Protein AF-A0A3B9HFG7-F1 (afdb_monomer_lite)

Secondary structure (DSSP, 8-state):
--SS---TT-TTHHHHHHHHHHHHHHHHHHHHHS---TT---HHHHHHHHHHHHHHHHHHHH-

pLDDT: mean 89.37, std 8.91, range [57.97, 97.94]

Structure (mmCIF, N/CA/C/O backbone):
data_AF-A0A3B9HFG7-F1
#
_entry.id   AF-A0A3B9HFG7-F1
#
loop_
_atom_site.group_PDB
_atom_site.id
_atom_site.type_symbol
_atom_site.label_atom_id
_atom_site.label_alt_id
_atom_site.label_comp_id
_atom_site.label_asym_id
_atom_site.label_entity_id
_atom_site.label_seq_id
_atom_site.pdbx_PDB_ins_code
_atom_site.Cartn_x
_atom_site.Cartn_y
_atom_site.Cartn_z
_atom_site.occupancy
_atom_site.B_iso_or_equiv
_atom_site.auth_seq_id
_atom_site.auth_comp_id
_atom_site.auth_asym_id
_atom_site.auth_atom_id
_atom_site.pdbx_PDB_model_num
ATOM 1 N N . MET A 1 1 ? 0.412 -0.800 -13.093 1.00 57.97 1 MET A N 1
ATOM 2 C CA . MET A 1 1 ? 1.356 0.293 -13.416 1.00 57.97 1 MET A CA 1
ATOM 3 C C . MET A 1 1 ? 1.760 0.929 -12.103 1.00 57.97 1 MET A C 1
ATOM 5 O O . MET A 1 1 ? 0.870 1.268 -11.343 1.00 57.97 1 MET A O 1
ATOM 9 N N . SER A 1 2 ? 3.057 0.999 -11.810 1.00 66.75 2 SER A N 1
ATOM 10 C CA . SER A 1 2 ? 3.583 1.574 -10.565 1.00 66.75 2 SER A CA 1
ATOM 11 C C . SER A 1 2 ? 3.720 3.085 -10.632 1.00 66.75 2 SER A C 1
ATOM 13 O O . SER A 1 2 ? 3.916 3.635 -11.71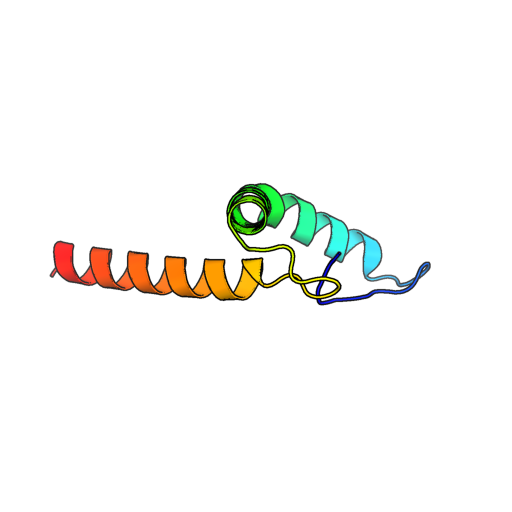5 1.00 66.75 2 SER A O 1
ATOM 15 N N . TRP A 1 3 ? 3.746 3.731 -9.468 1.00 67.81 3 TRP A N 1
ATOM 16 C CA . TRP A 1 3 ? 4.320 5.069 -9.303 1.00 67.81 3 TRP A CA 1
ATOM 17 C C . TRP A 1 3 ? 5.804 5.130 -9.651 1.00 67.81 3 TRP A C 1
ATOM 19 O O . TRP A 1 3 ? 6.282 6.159 -10.120 1.00 67.81 3 TRP A O 1
ATOM 29 N N . ILE A 1 4 ? 6.521 4.019 -9.478 1.00 72.94 4 ILE A N 1
ATOM 30 C CA . ILE A 1 4 ? 7.940 3.921 -9.793 1.00 72.94 4 ILE A CA 1
ATOM 31 C C . ILE A 1 4 ? 8.081 3.292 -11.176 1.00 72.94 4 ILE A C 1
ATOM 33 O O . ILE A 1 4 ? 8.019 2.073 -11.352 1.00 72.94 4 ILE A O 1
ATOM 37 N N . LYS A 1 5 ? 8.262 4.138 -12.187 1.00 75.38 5 LYS A N 1
ATOM 38 C CA . LYS A 1 5 ? 8.602 3.683 -13.535 1.00 75.38 5 LYS A CA 1
ATOM 39 C C . LYS A 1 5 ? 10.102 3.445 -13.605 1.00 75.38 5 LYS A C 1
ATOM 41 O O . LYS A 1 5 ? 10.880 4.389 -13.528 1.00 75.38 5 LYS A O 1
ATOM 46 N N . VAL A 1 6 ? 10.495 2.190 -13.776 1.00 76.69 6 VAL A N 1
ATOM 47 C CA . VAL A 1 6 ? 11.893 1.825 -14.007 1.00 76.69 6 VAL A CA 1
ATOM 48 C C . VAL A 1 6 ? 12.049 1.283 -15.415 1.00 76.69 6 VAL A C 1
ATOM 50 O O . VAL A 1 6 ? 11.277 0.430 -15.852 1.00 76.69 6 VAL A O 1
ATOM 53 N N . GLY A 1 7 ? 13.015 1.852 -16.137 1.00 79.44 7 GLY A N 1
ATOM 54 C CA . GLY A 1 7 ? 13.267 1.536 -17.535 1.00 79.44 7 GLY A CA 1
ATOM 55 C C . GLY A 1 7 ? 13.752 0.094 -17.735 1.00 79.44 7 GLY A C 1
ATOM 56 O O . GLY A 1 7 ? 14.385 -0.477 -16.836 1.00 79.44 7 GLY A O 1
ATOM 57 N N . PRO A 1 8 ? 13.490 -0.501 -18.913 1.00 73.94 8 PRO A N 1
ATOM 58 C CA . PRO A 1 8 ? 14.070 -1.786 -19.285 1.00 73.94 8 PRO A CA 1
ATOM 59 C C . PRO A 1 8 ? 15.601 -1.720 -19.187 1.00 73.94 8 PRO A C 1
ATOM 61 O O . PRO A 1 8 ? 16.205 -0.762 -19.660 1.00 73.94 8 PRO A O 1
ATOM 64 N N . GLY A 1 9 ? 16.226 -2.714 -18.549 1.00 82.31 9 GLY A N 1
ATOM 65 C CA . GLY A 1 9 ? 17.686 -2.781 -18.380 1.00 82.31 9 GLY A CA 1
ATOM 66 C C . GLY A 1 9 ? 18.242 -2.139 -17.104 1.00 82.31 9 GLY A C 1
ATOM 67 O O . GLY A 1 9 ? 19.441 -2.224 -16.859 1.00 82.31 9 GLY A O 1
ATOM 68 N N . SER A 1 10 ? 17.403 -1.539 -16.253 1.00 87.50 10 SER A N 1
ATOM 69 C CA . SER A 1 10 ? 17.861 -1.057 -14.945 1.00 87.50 10 SER A CA 1
ATOM 70 C C . SER A 1 10 ? 18.221 -2.221 -14.003 1.00 87.50 10 SER A C 1
ATOM 72 O O . SER A 1 10 ? 17.444 -3.178 -13.896 1.00 87.50 10 SER A O 1
ATOM 74 N N . PRO A 1 11 ? 19.324 -2.123 -13.233 1.00 88.12 11 PRO A N 1
ATOM 75 C CA . PRO 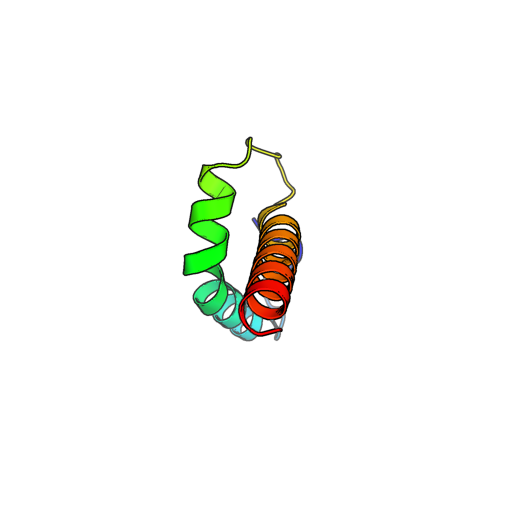A 1 11 ? 19.695 -3.141 -12.246 1.00 88.12 11 PRO A CA 1
ATOM 76 C C . PRO A 1 11 ? 18.666 -3.290 -11.111 1.00 88.12 11 PRO A C 1
ATOM 78 O O . PRO A 1 11 ? 18.678 -4.289 -10.400 1.00 88.12 11 PRO A O 1
ATOM 81 N N . PHE A 1 12 ? 17.739 -2.337 -10.951 1.00 87.44 12 PHE A N 1
ATOM 82 C CA . PHE A 1 12 ? 16.710 -2.358 -9.906 1.00 87.44 12 PHE A CA 1
ATOM 83 C C . PHE A 1 12 ? 15.445 -3.143 -10.283 1.00 87.44 12 PHE A C 1
ATOM 85 O O . PHE A 1 12 ? 14.581 -3.356 -9.431 1.00 87.44 12 PHE A O 1
ATOM 92 N N . VAL A 1 13 ? 15.313 -3.601 -11.535 1.00 88.44 13 VAL A N 1
ATOM 93 C CA . VAL A 1 13 ? 14.129 -4.348 -11.999 1.00 88.44 13 VAL A CA 1
ATOM 94 C C . VAL A 1 13 ? 13.841 -5.601 -11.153 1.00 88.44 13 VAL A C 1
ATOM 96 O O . VAL A 1 13 ? 12.674 -5.793 -10.799 1.00 88.44 13 VAL A O 1
ATOM 99 N N . PRO A 1 14 ? 14.827 -6.446 -10.782 1.00 90.88 14 PRO A N 1
ATOM 100 C CA . PRO A 1 14 ? 14.567 -7.618 -9.943 1.00 90.88 14 PRO A CA 1
ATOM 101 C C . PRO A 1 14 ? 14.037 -7.246 -8.553 1.00 90.88 14 PRO A C 1
ATOM 103 O O . PRO A 1 14 ? 13.056 -7.829 -8.092 1.00 90.88 14 PRO A O 1
ATOM 106 N N . LEU A 1 15 ? 14.628 -6.227 -7.920 1.00 90.94 15 LEU A N 1
ATOM 107 C CA . LEU A 1 15 ? 14.201 -5.742 -6.607 1.00 90.94 15 LEU A CA 1
ATOM 108 C C . LEU A 1 15 ? 12.769 -5.196 -6.652 1.00 90.94 15 LEU A C 1
ATOM 110 O O . LEU A 1 15 ? 11.952 -5.513 -5.792 1.00 90.94 15 LEU A O 1
ATOM 114 N N . LEU A 1 16 ? 12.433 -4.426 -7.686 1.00 89.19 16 LEU A N 1
ATOM 115 C CA . LEU A 1 16 ? 11.079 -3.905 -7.856 1.00 89.19 16 LEU A CA 1
ATOM 116 C C . LEU A 1 16 ? 10.048 -5.008 -8.054 1.00 89.19 16 LEU A C 1
ATOM 118 O O . LEU A 1 16 ? 8.962 -4.915 -7.492 1.00 89.19 16 LEU A O 1
ATOM 122 N N . ARG A 1 17 ? 10.378 -6.062 -8.808 1.00 89.88 17 ARG A N 1
ATOM 123 C CA . ARG A 1 17 ? 9.494 -7.228 -8.961 1.00 89.88 17 ARG A CA 1
ATOM 124 C C . ARG A 1 17 ? 9.252 -7.930 -7.632 1.00 89.88 17 ARG A C 1
ATOM 126 O O . ARG A 1 17 ? 8.119 -8.313 -7.367 1.00 89.88 17 ARG A O 1
ATOM 133 N N . LEU A 1 18 ? 10.287 -8.060 -6.803 1.00 93.50 18 LEU A N 1
ATOM 134 C CA . LEU A 1 18 ? 10.159 -8.636 -5.467 1.00 93.50 18 LEU A CA 1
ATOM 135 C C . LEU A 1 18 ? 9.242 -7.786 -4.579 1.00 93.50 18 LEU A C 1
ATOM 137 O O . LEU A 1 18 ? 8.294 -8.314 -4.004 1.00 93.50 18 LEU A O 1
ATOM 141 N N . ILE A 1 19 ? 9.470 -6.470 -4.520 1.00 92.06 19 ILE A N 1
ATOM 142 C CA . ILE A 1 19 ? 8.612 -5.545 -3.762 1.00 92.06 19 ILE A CA 1
ATOM 143 C C . ILE A 1 19 ? 7.164 -5.644 -4.255 1.00 92.06 19 ILE A C 1
ATOM 145 O O . ILE A 1 19 ? 6.238 -5.724 -3.448 1.00 92.06 19 ILE A O 1
ATOM 149 N N . TYR A 1 20 ? 6.960 -5.699 -5.573 1.00 91.06 20 TYR A N 1
ATOM 150 C CA . TYR A 1 20 ? 5.639 -5.894 -6.161 1.00 91.06 20 TYR A CA 1
ATOM 151 C C . TYR A 1 20 ? 4.996 -7.208 -5.730 1.00 91.06 20 TYR A C 1
ATOM 153 O O . TYR A 1 20 ? 3.856 -7.198 -5.286 1.00 91.06 20 TYR A O 1
ATOM 161 N N . ALA A 1 21 ? 5.715 -8.326 -5.808 1.00 94.00 21 ALA A N 1
ATOM 162 C CA . ALA A 1 21 ? 5.184 -9.632 -5.434 1.00 94.00 21 ALA A CA 1
ATOM 163 C C . ALA A 1 21 ? 4.746 -9.687 -3.960 1.00 94.00 21 ALA A C 1
ATOM 165 O O . ALA A 1 21 ? 3.718 -10.282 -3.650 1.00 94.00 21 ALA A O 1
ATOM 166 N N . ILE A 1 22 ? 5.495 -9.031 -3.070 1.00 95.56 22 ILE A N 1
ATOM 167 C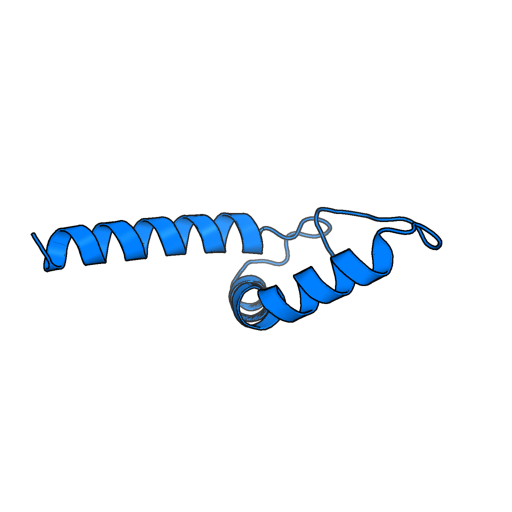 CA . ILE A 1 22 ? 5.181 -8.967 -1.635 1.00 95.56 22 ILE A CA 1
ATOM 168 C C . ILE A 1 22 ? 3.984 -8.044 -1.375 1.00 95.56 22 ILE A C 1
ATOM 170 O O . ILE A 1 22 ? 3.128 -8.353 -0.550 1.00 95.56 22 ILE A O 1
ATOM 174 N N . THR A 1 23 ? 3.904 -6.908 -2.069 1.00 93.56 23 THR A N 1
ATOM 175 C CA . THR A 1 23 ? 2.873 -5.893 -1.803 1.00 93.56 23 THR A CA 1
ATOM 176 C C . THR A 1 23 ? 1.556 -6.148 -2.537 1.00 93.56 23 THR A C 1
ATOM 178 O O . THR A 1 23 ? 0.505 -5.726 -2.057 1.00 93.56 23 THR A O 1
ATOM 181 N N . GLU A 1 24 ? 1.563 -6.868 -3.660 1.00 94.38 24 GLU A N 1
ATOM 182 C CA . GLU A 1 24 ? 0.379 -7.085 -4.501 1.00 94.38 24 GLU A CA 1
ATOM 183 C C . GLU A 1 24 ? -0.791 -7.805 -3.800 1.00 94.38 24 GLU A C 1
ATOM 185 O O . GLU A 1 24 ? -1.928 -7.406 -4.049 1.00 94.38 24 GLU A O 1
ATOM 190 N N . PRO A 1 25 ? -0.599 -8.775 -2.883 1.00 95.69 25 PRO A N 1
ATOM 191 C CA . PRO A 1 25 ? -1.709 -9.351 -2.117 1.00 95.69 25 PRO A CA 1
ATOM 192 C C . PRO A 1 25 ? -2.517 -8.320 -1.314 1.00 95.69 25 PRO A C 1
ATOM 194 O O . PRO A 1 25 ? -3.707 -8.521 -1.091 1.00 95.69 25 PRO A O 1
ATOM 197 N N . ILE A 1 26 ? -1.890 -7.210 -0.909 1.00 95.44 26 ILE A N 1
ATOM 198 C CA . ILE A 1 26 ? -2.528 -6.117 -0.160 1.00 95.44 26 ILE A CA 1
ATOM 199 C C . ILE A 1 26 ? -2.991 -5.013 -1.118 1.00 95.44 26 ILE A C 1
ATOM 201 O O . ILE A 1 26 ? -4.137 -4.567 -1.070 1.00 95.44 26 ILE A O 1
ATOM 205 N N . LEU A 1 27 ? -2.106 -4.575 -2.017 1.00 94.25 27 LEU A N 1
ATOM 206 C CA . LEU A 1 27 ? -2.365 -3.466 -2.934 1.00 94.25 27 LEU A CA 1
ATOM 207 C C . LEU A 1 27 ? -3.365 -3.829 -4.038 1.00 94.25 27 LEU A C 1
ATOM 209 O O . LEU A 1 27 ? -4.166 -2.986 -4.433 1.00 94.25 27 LEU A O 1
ATOM 213 N N . GLY A 1 28 ? -3.360 -5.075 -4.511 1.00 93.81 28 GLY A N 1
ATOM 214 C CA . GLY A 1 28 ? -4.242 -5.575 -5.564 1.00 93.81 28 GLY A CA 1
ATOM 215 C C . GLY A 1 28 ? -5.729 -5.449 -5.210 1.00 93.81 28 GLY A C 1
ATOM 216 O O . GLY A 1 28 ? -6.471 -4.839 -5.985 1.00 93.81 28 GLY A O 1
ATOM 217 N N . PRO A 1 29 ? -6.189 -5.956 -4.049 1.00 94.69 29 PRO A N 1
ATOM 218 C CA . PRO A 1 29 ? -7.561 -5.753 -3.583 1.00 94.69 29 PRO A CA 1
ATOM 219 C C . PRO A 1 29 ? -7.946 -4.276 -3.452 1.00 94.69 29 PRO A C 1
ATOM 221 O O . PRO A 1 29 ? -8.996 -3.879 -3.952 1.00 94.69 29 PRO A O 1
ATOM 224 N N . ILE A 1 30 ? -7.077 -3.444 -2.867 1.00 95.12 30 ILE A N 1
ATOM 225 C CA . ILE A 1 30 ? -7.321 -1.999 -2.722 1.00 95.12 30 ILE A CA 1
ATOM 226 C C . ILE 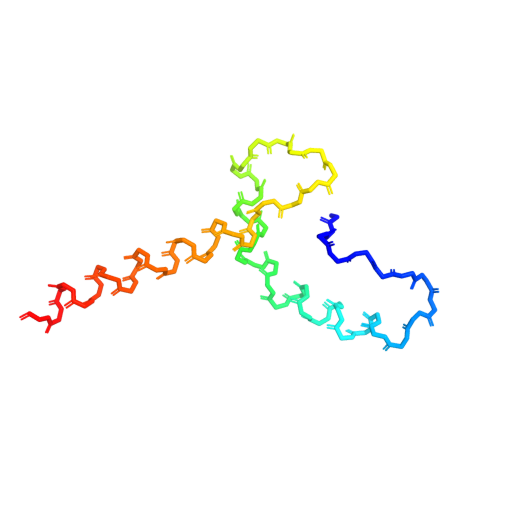A 1 30 ? -7.503 -1.352 -4.100 1.00 95.12 30 ILE A C 1
ATOM 228 O O . ILE A 1 30 ? -8.456 -0.608 -4.326 1.00 95.12 30 ILE A O 1
ATOM 232 N N . ARG A 1 31 ? -6.638 -1.692 -5.062 1.00 93.19 31 ARG A N 1
ATOM 233 C CA . ARG A 1 31 ? -6.696 -1.177 -6.435 1.00 93.19 31 ARG A CA 1
ATOM 234 C C . ARG A 1 31 ? -7.977 -1.576 -7.172 1.00 93.19 31 ARG A C 1
ATOM 236 O O . ARG A 1 31 ? -8.414 -0.833 -8.042 1.00 93.19 31 ARG A O 1
ATOM 243 N N . ARG A 1 32 ? -8.582 -2.725 -6.845 1.00 92.19 32 ARG A N 1
ATOM 244 C CA . ARG A 1 32 ? -9.873 -3.153 -7.422 1.00 92.19 32 ARG A CA 1
ATOM 245 C C . ARG A 1 32 ? -11.056 -2.341 -6.896 1.00 92.19 32 ARG A C 1
ATOM 247 O O . ARG A 1 32 ? -12.047 -2.221 -7.606 1.00 92.19 32 ARG A O 1
ATOM 254 N N . VAL A 1 33 ? -10.958 -1.824 -5.671 1.00 94.44 33 VAL A N 1
ATOM 255 C CA . VAL A 1 33 ? -12.002 -0.999 -5.040 1.00 94.44 33 VAL A CA 1
ATOM 256 C C . VAL A 1 33 ? -11.877 0.465 -5.457 1.00 94.44 33 VAL A C 1
ATOM 258 O O . VAL A 1 33 ? -12.884 1.157 -5.600 1.00 94.44 33 VAL A O 1
ATOM 261 N N . LEU A 1 34 ? -10.650 0.947 -5.666 1.00 90.88 34 LEU A N 1
ATOM 262 C CA . LEU A 1 34 ? -10.416 2.316 -6.105 1.00 90.88 34 LEU A CA 1
ATOM 263 C C . LEU A 1 34 ? -10.921 2.554 -7.538 1.00 90.88 34 LEU A C 1
ATOM 265 O O . LEU A 1 34 ? -10.833 1.666 -8.392 1.00 90.88 34 LEU A O 1
ATOM 269 N N . PRO A 1 35 ? -11.409 3.772 -7.842 1.00 86.25 35 PRO A N 1
ATOM 270 C CA . PRO A 1 35 ? -11.712 4.149 -9.214 1.00 86.25 35 PRO A CA 1
ATOM 271 C C . PRO A 1 35 ? -10.449 4.042 -10.075 1.00 86.25 35 PRO A C 1
ATOM 273 O O . PRO A 1 35 ? -9.331 4.240 -9.598 1.00 86.25 35 PRO A O 1
ATOM 276 N N . LYS A 1 36 ? -10.618 3.751 -11.369 1.00 81.44 36 LYS A N 1
ATOM 277 C CA . LYS A 1 36 ? -9.495 3.671 -12.312 1.00 81.44 36 LYS A CA 1
ATOM 278 C C . LYS A 1 36 ? -8.834 5.046 -12.445 1.00 81.44 36 LYS A C 1
ATOM 280 O O . LYS A 1 36 ? -9.286 5.890 -13.208 1.00 81.44 36 LYS A O 1
ATOM 285 N N . THR A 1 37 ? -7.732 5.251 -11.738 1.00 78.69 37 THR A N 1
ATOM 286 C CA . THR A 1 37 ? -7.001 6.525 -11.633 1.00 78.69 37 THR A CA 1
ATOM 287 C C . THR A 1 37 ? -6.012 6.771 -12.780 1.00 78.69 37 THR A C 1
ATOM 289 O O . THR A 1 37 ? -5.049 7.529 -12.654 1.00 78.69 37 THR A O 1
ATOM 292 N N . GLY A 1 38 ? -6.240 6.134 -13.932 1.00 77.44 38 GLY A N 1
ATOM 293 C CA . GLY A 1 38 ? -5.380 6.252 -15.106 1.00 77.44 38 GLY A CA 1
ATOM 294 C C . GLY A 1 38 ? -3.962 5.734 -14.846 1.00 77.44 38 GLY A C 1
ATOM 295 O O . GLY A 1 38 ? -3.763 4.559 -14.546 1.00 77.44 38 GLY A O 1
ATOM 296 N N . MET A 1 39 ? -2.961 6.603 -15.008 1.00 76.50 39 MET A N 1
ATOM 297 C CA . MET A 1 39 ? -1.538 6.240 -14.949 1.00 76.50 39 MET A CA 1
ATOM 298 C C . MET A 1 39 ? -0.990 6.075 -13.521 1.00 76.50 39 MET A C 1
ATOM 300 O O . MET A 1 39 ? 0.067 5.468 -13.345 1.00 76.50 39 MET A O 1
ATOM 304 N N . PHE A 1 40 ? -1.683 6.609 -12.515 1.00 83.44 40 PHE A N 1
ATOM 305 C CA . PHE A 1 40 ? -1.223 6.615 -11.128 1.00 83.44 40 PHE A CA 1
ATOM 306 C C . PHE A 1 40 ? -1.942 5.544 -10.312 1.00 83.44 40 PHE A C 1
ATOM 308 O O . PHE A 1 40 ? -3.159 5.424 -10.380 1.00 83.44 40 PHE A O 1
ATOM 315 N N . ASP A 1 41 ? -1.195 4.790 -9.512 1.00 87.38 41 ASP A N 1
ATOM 316 C CA . ASP A 1 41 ? -1.713 3.748 -8.625 1.00 87.38 41 ASP A CA 1
ATOM 317 C C . ASP A 1 41 ? -1.826 4.233 -7.176 1.00 87.38 41 ASP A C 1
ATOM 319 O O . ASP A 1 41 ? -0.856 4.157 -6.438 1.00 87.38 41 ASP A O 1
ATOM 323 N N . PHE A 1 42 ? -2.988 4.731 -6.746 1.00 91.25 42 PHE A N 1
ATOM 324 C CA . PHE A 1 42 ? -3.165 5.265 -5.384 1.00 91.25 42 PHE A CA 1
ATOM 325 C C . PHE A 1 42 ? -3.281 4.218 -4.272 1.00 91.25 42 PHE A C 1
ATOM 327 O O . PHE A 1 42 ? -3.370 4.587 -3.097 1.00 91.25 42 PHE A O 1
ATOM 334 N N . SER A 1 43 ? -3.210 2.924 -4.599 1.00 92.69 43 SER A N 1
ATOM 335 C CA . SER A 1 43 ? -3.306 1.864 -3.597 1.00 92.69 43 SER A CA 1
ATOM 336 C C . SER A 1 43 ? -2.254 1.940 -2.476 1.00 92.69 43 SER A C 1
ATOM 338 O O . SER A 1 43 ? -2.631 1.623 -1.349 1.00 92.69 43 SER A O 1
ATOM 340 N N . PRO A 1 44 ? -0.985 2.371 -2.683 1.00 92.38 44 PRO A N 1
ATOM 341 C CA . PRO A 1 44 ? -0.007 2.445 -1.597 1.00 92.38 44 PRO A CA 1
ATOM 342 C C . PRO A 1 44 ? -0.361 3.492 -0.536 1.00 92.38 44 PRO A C 1
ATOM 344 O O . PRO A 1 44 ? -0.283 3.190 0.650 1.00 92.38 44 PRO A O 1
ATOM 347 N N . ILE A 1 45 ? -0.803 4.696 -0.934 1.00 94.38 45 ILE A N 1
ATOM 348 C CA . ILE A 1 45 ? -1.248 5.722 0.031 1.00 94.38 45 ILE A CA 1
ATOM 349 C C . ILE A 1 45 ? -2.446 5.203 0.825 1.00 94.38 45 ILE A C 1
ATOM 351 O O . ILE A 1 45 ? -2.469 5.314 2.046 1.00 94.38 45 ILE A O 1
ATOM 355 N N . VAL A 1 46 ? -3.421 4.592 0.150 1.00 95.19 46 VAL A N 1
ATOM 356 C CA . VAL A 1 46 ? -4.607 4.048 0.821 1.00 95.19 46 VAL A CA 1
ATOM 357 C C . VAL A 1 46 ? -4.231 2.931 1.795 1.00 95.19 46 VAL A C 1
ATOM 359 O O . VAL A 1 46 ? -4.734 2.914 2.914 1.00 95.19 46 VAL A O 1
ATOM 362 N N . ALA A 1 47 ? -3.303 2.044 1.425 1.00 95.38 47 ALA A N 1
ATOM 363 C CA . ALA A 1 47 ? -2.800 1.008 2.323 1.00 95.38 47 ALA A CA 1
ATOM 364 C C . ALA A 1 47 ? -2.148 1.599 3.585 1.00 95.38 47 ALA A C 1
ATOM 366 O O . ALA A 1 47 ? -2.406 1.113 4.684 1.00 95.38 47 ALA A O 1
ATOM 367 N N . LEU A 1 48 ? -1.356 2.670 3.448 1.00 96.56 48 LEU A N 1
ATOM 368 C CA . LEU A 1 48 ? -0.740 3.360 4.587 1.00 96.56 48 LEU A CA 1
ATOM 369 C C . LEU A 1 48 ? -1.784 3.999 5.512 1.00 96.56 48 LEU A C 1
ATOM 371 O O . LEU A 1 48 ? -1.673 3.874 6.728 1.00 96.56 48 LEU A O 1
ATOM 375 N N . LEU A 1 49 ? -2.819 4.631 4.952 1.00 97.75 49 LEU A N 1
ATOM 376 C CA . LEU A 1 49 ? -3.913 5.209 5.740 1.00 97.75 49 LEU A CA 1
ATOM 377 C C . LEU A 1 49 ? -4.705 4.134 6.497 1.00 97.75 49 LEU A C 1
ATOM 379 O O . LEU A 1 49 ? -5.049 4.326 7.661 1.00 97.75 49 LEU A O 1
ATOM 383 N N . LEU A 1 50 ? -4.966 2.988 5.860 1.00 96.88 50 LEU A N 1
ATOM 384 C CA . LEU A 1 50 ? -5.624 1.852 6.508 1.00 96.88 50 LEU A CA 1
ATOM 385 C C . LEU A 1 50 ? -4.764 1.264 7.631 1.00 96.88 50 LEU A C 1
ATOM 387 O O . LEU A 1 50 ? -5.289 0.950 8.695 1.00 96.88 50 LEU A O 1
ATOM 391 N N . LEU A 1 51 ? -3.451 1.149 7.422 1.00 96.50 51 LEU A N 1
ATOM 392 C CA . LEU A 1 51 ? -2.514 0.704 8.455 1.00 96.50 51 LEU A CA 1
ATOM 393 C C . LEU A 1 51 ? -2.489 1.657 9.656 1.00 96.50 51 LEU A C 1
ATOM 395 O O . LEU A 1 51 ? -2.545 1.186 10.791 1.00 96.50 51 LEU A O 1
ATOM 399 N N . ASP A 1 52 ? -2.457 2.975 9.428 1.00 97.94 52 ASP A N 1
ATOM 400 C CA . ASP A 1 52 ? -2.519 3.969 10.511 1.00 97.94 52 ASP A CA 1
ATOM 401 C C . ASP A 1 52 ? -3.844 3.880 11.282 1.00 97.94 52 ASP A C 1
ATOM 403 O O . ASP A 1 52 ? -3.860 3.898 12.513 1.00 97.94 52 ASP A O 1
ATOM 407 N N . LEU A 1 53 ? -4.962 3.697 10.572 1.00 97.69 53 LEU A N 1
ATOM 408 C CA . LEU A 1 53 ? -6.269 3.507 11.196 1.00 97.69 53 LEU A CA 1
ATOM 409 C C . LEU A 1 53 ? -6.310 2.240 12.064 1.00 97.69 53 LEU A C 1
ATOM 411 O O . LEU A 1 53 ? -6.758 2.299 13.208 1.00 97.69 53 LEU A O 1
ATOM 415 N N . ILE A 1 54 ? -5.824 1.108 11.544 1.00 97.62 54 ILE A N 1
ATOM 416 C CA . ILE A 1 54 ? -5.750 -0.160 12.285 1.00 97.62 54 ILE A CA 1
ATOM 417 C C . ILE A 1 54 ? -4.882 0.009 13.531 1.00 97.62 54 ILE A C 1
ATOM 419 O O . ILE A 1 54 ? -5.291 -0.393 14.618 1.00 97.62 54 ILE A O 1
ATOM 423 N N . ARG A 1 55 ? -3.717 0.651 13.397 1.00 97.50 55 ARG A N 1
ATOM 424 C CA . ARG A 1 55 ? -2.821 0.939 14.518 1.00 97.50 55 ARG A CA 1
ATOM 425 C C . ARG A 1 55 ? -3.534 1.721 15.622 1.00 97.50 55 ARG A C 1
ATOM 427 O O . ARG A 1 55 ? -3.524 1.279 16.766 1.00 97.50 55 ARG A O 1
ATOM 434 N N . ARG A 1 56 ? -4.195 2.833 15.284 1.00 97.69 56 ARG A N 1
ATOM 435 C CA . ARG A 1 56 ? -4.939 3.653 16.260 1.00 97.69 56 ARG A CA 1
ATOM 436 C C . ARG A 1 56 ? -6.065 2.876 16.935 1.00 97.69 56 ARG A C 1
ATOM 438 O O . ARG A 1 56 ? -6.307 3.049 18.125 1.00 97.69 56 ARG A O 1
ATOM 445 N N . MET A 1 57 ? -6.763 2.025 16.182 1.00 97.81 57 MET A N 1
ATOM 446 C CA . MET A 1 57 ? -7.818 1.168 16.728 1.00 97.81 57 MET A CA 1
ATOM 447 C C . MET A 1 57 ? -7.255 0.156 17.727 1.00 97.81 57 MET A C 1
ATOM 449 O O . MET A 1 57 ? -7.841 -0.028 18.789 1.00 97.81 57 MET A O 1
ATOM 453 N N . ILE A 1 58 ? -6.112 -0.459 17.418 1.00 97.88 58 ILE A N 1
ATOM 454 C CA . ILE A 1 58 ? -5.424 -1.385 18.323 1.00 97.88 58 ILE A CA 1
ATOM 455 C C . ILE A 1 58 ? -4.964 -0.657 19.590 1.00 97.88 58 ILE A C 1
ATOM 457 O O . ILE A 1 58 ? -5.252 -1.125 20.685 1.00 97.88 58 ILE A O 1
ATOM 461 N N . GLU A 1 59 ? -4.310 0.501 19.456 1.00 97.50 59 GLU A N 1
ATOM 462 C CA . GLU A 1 59 ? -3.871 1.321 20.596 1.00 97.50 59 GLU A CA 1
ATOM 463 C C . GLU A 1 59 ? -5.051 1.692 21.507 1.00 97.50 59 GLU A C 1
ATOM 465 O O . GLU A 1 59 ? -4.940 1.599 22.724 1.00 97.50 59 GLU A O 1
ATOM 470 N N . LYS A 1 60 ? -6.206 2.031 20.923 1.00 96.81 60 LYS A N 1
ATOM 471 C CA . LYS A 1 60 ? -7.434 2.332 21.668 1.00 96.81 60 LYS A CA 1
ATOM 472 C C . LYS A 1 60 ? -8.051 1.115 22.370 1.00 96.81 60 LYS A C 1
ATOM 474 O O . LYS A 1 60 ? -8.735 1.292 23.366 1.00 96.81 60 LYS A O 1
ATOM 479 N N . VAL A 1 61 ? -7.909 -0.089 21.817 1.00 96.88 61 VAL A N 1
ATOM 480 C CA . VA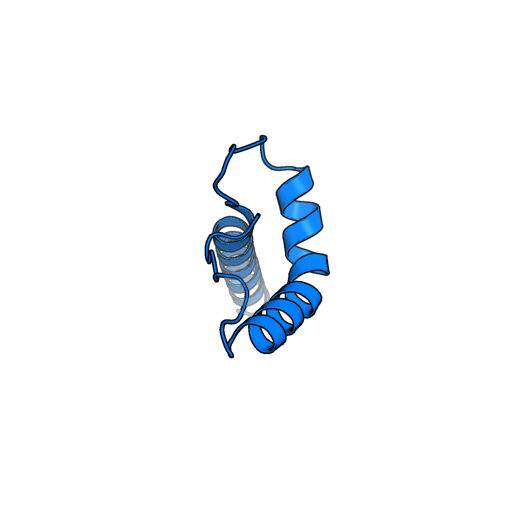L A 1 61 ? -8.469 -1.319 22.412 1.00 96.88 61 VAL A CA 1
ATOM 481 C C . VAL A 1 61 ? -7.570 -1.863 23.523 1.00 96.88 61 VAL A C 1
ATOM 483 O O . VAL A 1 61 ? -8.067 -2.493 24.451 1.00 96.88 61 VAL A O 1
ATOM 486 N N . LEU A 1 62 ? -6.255 -1.659 23.408 1.00 94.56 62 LEU A N 1
ATOM 487 C CA . LEU A 1 62 ? -5.260 -2.156 24.361 1.00 94.56 62 LEU A CA 1
ATOM 488 C C . LEU A 1 62 ? -4.948 -1.180 25.507 1.00 94.56 62 LEU A C 1
ATOM 490 O O . LEU A 1 62 ? -4.311 -1.601 26.473 1.00 94.56 62 LEU A O 1
ATOM 494 N N . GLY A 1 63 ? -5.336 0.092 25.383 1.00 81.06 63 GLY A N 1
ATOM 495 C CA . GLY A 1 63 ? -5.242 1.111 26.436 1.00 81.06 63 GLY A CA 1
ATOM 496 C C . GLY A 1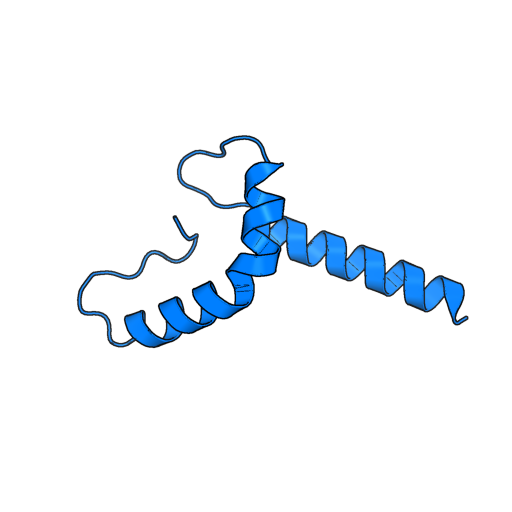 63 ? -6.549 1.272 27.194 1.00 81.06 63 GLY A C 1
ATOM 497 O O . GLY A 1 63 ? -6.470 1.472 28.424 1.00 81.06 63 GLY A O 1
#

Foldseek 3Di:
DEPDDDDPPDPCVVVVVVVCVVCCVQQVVQQVVDDCPDPYRCSVVVSVVVVVVVVVVVVVVVD

Radius of gyration: 14.89 Å; chains: 1; bounding box: 32×16×46 Å

Sequence (63 aa):
MSWIKVGPGSPFVPLLRLIYAITEPILGPIRRVLPKTGMFDFSPIVALLLLDLIRRMIEKVLG